Protein AF-A0A821KW94-F1 (afdb_monomer)

Radius of gyration: 22.03 Å; Cα contacts (8 Å, |Δi|>4): 46; chains: 1; bounding box: 52×44×50 Å

Secondary structure (DSSP, 8-state):
--HHHHHHHHHHHHHSS-PPPPHHHHHHHHHHHHTT--HHHHHHHTT--HHHHHHHHHHHHHH---SPPPP--PPPPPPPHHHHHHHHHHT-

Mean predicted aligned error: 12.27 Å

Nearest PDB structures (foldseek):
  1pdn-assembly1_C  TM=6.894E-01  e=4.431E-02  Drosophila melanogaster
  1mdm-assembly1_A  TM=6.724E-01  e=8.522E-02  Homo sapiens
  9f14-assembly1_A  TM=4.548E-01  e=1.842E+00  Klebsiella aerogenes
  5z4y-assembly1_B  TM=4.319E-01  e=3.781E+00  unclassified

Organism: NCBI:txid392032

InterPro domains:
  IPR009057 Homedomain-like superfamily [SSF46689] (21-92)
  IPR036388 Winged helix-like DNA-binding domain superfamily [G3DSA:1.10.10.10] (17-67)

Solvent-accessible surface area (backbone atoms only — not comparable to full-atom values): 5722 Å² total; per-residue (Å²): 135,60,73,67,57,55,54,50,50,55,52,53,66,54,72,77,54,88,75,78,79,49,53,65,59,41,43,51,41,48,54,32,43,75,71,75,43,67,33,67,63,49,26,56,75,72,72,40,55,68,69,56,52,52,52,50,50,51,41,29,74,76,68,70,44,59,64,77,78,83,79,84,74,81,79,85,72,80,76,50,71,69,58,52,48,52,55,54,62,76,74,107

Sequence (92 aa):
MNSLDIQQQLADQRRGRYVRVSDVDRRLLIDTYKKGEDFIALAKKLNIKRSTARSILRTFIDEGRVSAKQRAGTRLRFITEDEAEMIREMKR

Foldseek 3Di:
DDPVVVVVVVVVVVVPDPDDDALVLLVVLQVCVVVVHPSLVVCVVVVHDSVRSVVSNVCCVVPVDSGDDDDDDDDDDDDDPVRVVVVVVVVD

pLDDT: mean 81.59, std 16.62, range [40.66, 97.75]

Structure (mmCIF, N/CA/C/O backbone):
data_AF-A0A821KW94-F1
#
_entry.id   AF-A0A821KW94-F1
#
loop_
_atom_site.group_PDB
_atom_site.id
_atom_site.type_symbol
_atom_site.label_atom_id
_atom_site.label_alt_id
_atom_site.label_comp_id
_atom_site.label_asym_id
_atom_site.label_entity_id
_atom_site.label_seq_id
_atom_site.pdbx_PDB_ins_code
_atom_site.Cartn_x
_atom_site.Cartn_y
_atom_site.Cartn_z
_atom_site.occupancy
_atom_site.B_iso_or_equiv
_atom_site.auth_seq_id
_atom_site.auth_comp_id
_atom_site.auth_asym_id
_atom_site.auth_atom_id
_atom_site.pdbx_PDB_model_num
ATOM 1 N N . MET A 1 1 ? 6.635 35.183 13.944 1.00 49.97 1 MET A N 1
ATOM 2 C CA . MET A 1 1 ? 6.252 34.068 13.048 1.00 49.97 1 MET A CA 1
ATOM 3 C C . MET A 1 1 ? 5.328 33.148 13.821 1.00 49.97 1 MET A C 1
ATOM 5 O O . MET A 1 1 ? 5.750 32.631 14.848 1.00 49.97 1 MET A O 1
ATOM 9 N N . ASN A 1 2 ? 4.070 33.020 13.398 1.00 53.31 2 ASN A N 1
ATOM 10 C CA . ASN A 1 2 ? 3.078 32.207 14.103 1.00 53.31 2 ASN A CA 1
ATOM 11 C C . ASN A 1 2 ? 3.307 30.713 13.831 1.00 53.31 2 ASN A C 1
ATOM 13 O O . ASN A 1 2 ? 3.611 30.314 12.710 1.00 53.31 2 ASN A O 1
ATOM 17 N N . SER A 1 3 ? 3.124 29.872 14.851 1.00 56.44 3 SER A N 1
ATOM 18 C CA . SER A 1 3 ? 3.268 28.408 14.756 1.00 56.44 3 SER A CA 1
ATOM 19 C C . SER A 1 3 ? 2.339 27.772 13.709 1.00 56.44 3 SER A C 1
ATOM 21 O O . SER A 1 3 ? 2.667 26.729 13.142 1.00 56.44 3 SER A O 1
ATOM 23 N N . LEU A 1 4 ? 1.214 28.431 13.415 1.00 57.56 4 LEU A N 1
ATOM 24 C CA . LEU A 1 4 ? 0.265 28.075 12.358 1.00 57.56 4 LEU A CA 1
ATOM 25 C C . LEU A 1 4 ? 0.876 28.172 10.948 1.00 57.56 4 LEU A C 1
ATOM 27 O O . LEU A 1 4 ? 0.644 27.275 10.140 1.00 57.56 4 LEU A O 1
ATOM 31 N N . ASP A 1 5 ? 1.719 29.174 10.674 1.00 56.78 5 ASP A N 1
ATOM 32 C CA . ASP A 1 5 ? 2.373 29.336 9.365 1.00 56.78 5 ASP A CA 1
ATOM 33 C C . ASP A 1 5 ? 3.424 28.252 9.113 1.00 56.78 5 ASP A C 1
ATOM 35 O O . ASP A 1 5 ? 3.560 27.759 7.996 1.00 56.78 5 ASP A O 1
ATOM 39 N N . ILE A 1 6 ? 4.125 27.816 10.165 1.00 57.28 6 ILE A N 1
ATOM 40 C CA . ILE A 1 6 ? 5.141 26.758 10.078 1.00 57.28 6 ILE A CA 1
ATOM 41 C C . ILE A 1 6 ? 4.476 25.412 9.761 1.00 57.28 6 ILE A C 1
ATOM 43 O O . ILE A 1 6 ? 4.943 24.670 8.896 1.00 57.28 6 ILE A O 1
ATOM 47 N N . GLN A 1 7 ? 3.357 25.097 10.424 1.00 55.41 7 GLN A N 1
ATOM 48 C CA . GLN A 1 7 ? 2.586 23.876 10.158 1.00 55.41 7 GLN A CA 1
ATOM 49 C C . GLN A 1 7 ? 2.013 23.877 8.734 1.00 55.41 7 GLN A C 1
ATOM 51 O O . GLN A 1 7 ? 2.047 22.848 8.053 1.00 55.41 7 GLN A O 1
ATOM 56 N N . GLN A 1 8 ? 1.547 25.038 8.266 1.00 54.09 8 GLN A N 1
ATOM 57 C CA . GLN A 1 8 ? 1.007 25.212 6.922 1.00 54.09 8 GLN A CA 1
ATOM 58 C C . GLN A 1 8 ? 2.100 25.085 5.845 1.00 54.09 8 GLN A C 1
ATOM 60 O O . GLN A 1 8 ? 1.932 24.326 4.890 1.00 54.09 8 GLN A O 1
ATOM 65 N N . GLN A 1 9 ? 3.266 25.709 6.044 1.00 54.41 9 GLN A N 1
ATOM 66 C CA . GLN A 1 9 ? 4.423 25.597 5.146 1.00 54.41 9 GLN A CA 1
ATOM 67 C C . GLN A 1 9 ? 4.998 24.173 5.091 1.00 54.41 9 GLN A C 1
ATOM 69 O O . GLN A 1 9 ? 5.328 23.682 4.010 1.00 54.41 9 GLN A O 1
ATOM 74 N N . LEU A 1 10 ? 5.067 23.461 6.223 1.00 56.28 10 LEU A N 1
ATOM 75 C CA . LEU A 1 10 ? 5.480 22.051 6.258 1.00 56.28 10 LEU A CA 1
ATOM 76 C C . LEU A 1 10 ? 4.457 21.133 5.570 1.00 56.28 10 LEU A C 1
ATOM 78 O O . LEU A 1 10 ? 4.839 20.150 4.926 1.00 56.28 10 LEU A O 1
ATOM 82 N N . ALA A 1 11 ? 3.160 21.433 5.681 1.00 54.50 11 ALA A N 1
ATOM 83 C CA . ALA A 1 11 ? 2.108 20.710 4.971 1.00 54.50 11 ALA A CA 1
ATOM 84 C C . ALA A 1 11 ? 2.177 20.944 3.452 1.00 54.50 11 ALA A C 1
ATOM 86 O O . ALA A 1 11 ? 2.028 19.988 2.686 1.00 54.50 11 ALA A O 1
ATOM 87 N N . ASP A 1 12 ? 2.476 22.170 3.014 1.00 50.19 12 ASP A N 1
ATOM 88 C CA . ASP A 1 12 ? 2.634 22.524 1.599 1.00 50.19 12 ASP A CA 1
ATOM 89 C C . ASP A 1 12 ? 3.917 21.956 0.978 1.00 50.19 12 ASP A C 1
ATOM 91 O O . ASP A 1 12 ? 3.863 21.365 -0.104 1.00 50.19 12 ASP A O 1
ATOM 95 N N . GLN A 1 13 ? 5.048 21.960 1.692 1.00 52.41 13 GLN A N 1
ATOM 96 C CA . GLN A 1 13 ? 6.272 21.275 1.244 1.00 52.41 13 GLN A CA 1
ATOM 97 C C . GLN A 1 13 ? 6.088 19.752 1.079 1.00 52.41 13 GLN A C 1
ATOM 99 O O . GLN A 1 13 ? 6.773 19.117 0.270 1.00 52.41 13 GLN A O 1
ATOM 104 N N . AR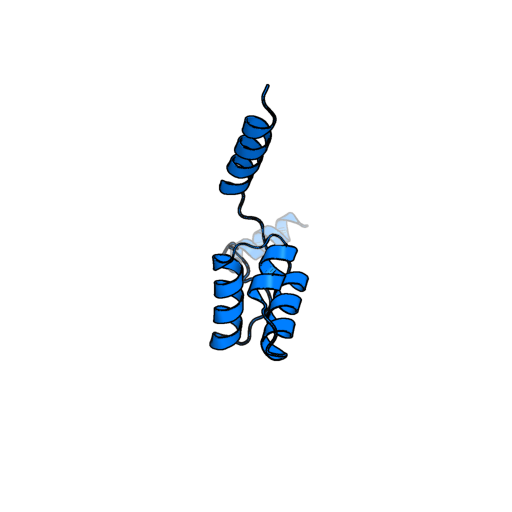G A 1 14 ? 5.138 19.144 1.806 1.00 52.56 14 ARG A N 1
ATOM 105 C CA . ARG A 1 14 ? 4.755 17.725 1.669 1.00 52.56 14 ARG A CA 1
ATOM 106 C C . ARG A 1 14 ? 3.778 17.458 0.520 1.00 52.56 14 ARG A C 1
ATOM 108 O O . ARG A 1 14 ? 3.639 16.303 0.115 1.00 52.56 14 ARG A O 1
ATOM 115 N N . ARG A 1 15 ? 3.090 18.473 -0.018 1.00 50.47 15 ARG A N 1
ATOM 116 C CA . ARG A 1 15 ? 2.137 18.307 -1.134 1.00 50.47 15 ARG A CA 1
ATOM 117 C C . ARG A 1 15 ? 2.834 18.041 -2.473 1.00 50.47 15 ARG A C 1
ATOM 119 O O . ARG A 1 15 ? 2.273 17.305 -3.278 1.00 50.47 15 ARG A O 1
ATOM 126 N N . GLY A 1 16 ? 4.054 18.548 -2.672 1.00 40.66 16 GLY A N 1
ATOM 127 C CA . GLY A 1 16 ? 4.820 18.382 -3.918 1.00 40.66 16 GLY A CA 1
ATOM 128 C C . GLY A 1 16 ? 5.733 17.148 -3.990 1.00 40.66 16 GLY A C 1
ATOM 129 O O . GLY A 1 16 ? 6.120 16.737 -5.082 1.00 40.66 16 GLY A O 1
ATOM 130 N N . ARG A 1 17 ? 6.080 16.517 -2.858 1.00 45.97 17 ARG A N 1
ATOM 131 C CA . ARG A 1 17 ? 6.997 15.363 -2.840 1.00 45.97 17 ARG A CA 1
ATOM 132 C C . ARG A 1 17 ? 6.203 14.054 -2.871 1.00 45.97 17 ARG A C 1
ATOM 134 O O . ARG A 1 17 ? 5.520 13.713 -1.907 1.00 45.97 17 ARG A O 1
ATOM 141 N N . TYR A 1 18 ? 6.301 13.296 -3.964 1.00 54.88 18 TYR A N 1
ATOM 142 C CA . TYR A 1 18 ? 5.775 11.927 -4.036 1.00 54.88 18 TYR A CA 1
ATOM 143 C C . TYR A 1 18 ? 6.562 11.017 -3.080 1.00 54.88 18 TYR A C 1
ATOM 145 O O . TYR A 1 18 ? 7.554 10.402 -3.462 1.00 54.88 18 TYR A O 1
ATOM 153 N N . VAL A 1 19 ? 6.131 10.929 -1.822 1.00 65.81 19 VAL A N 1
ATOM 154 C CA . VAL A 1 19 ? 6.723 10.008 -0.845 1.00 65.81 19 VAL A CA 1
ATOM 155 C C . VAL A 1 19 ? 6.226 8.592 -1.132 1.00 65.81 19 VAL A C 1
ATOM 157 O O . VAL A 1 19 ? 5.019 8.337 -1.193 1.00 65.81 19 VAL A O 1
ATOM 160 N N . ARG A 1 20 ? 7.163 7.662 -1.340 1.00 74.19 20 ARG A N 1
ATOM 161 C CA . ARG A 1 20 ? 6.856 6.240 -1.505 1.00 74.19 20 ARG A CA 1
ATOM 162 C C . ARG A 1 20 ? 6.494 5.663 -0.138 1.00 74.19 20 ARG A C 1
ATOM 164 O O . ARG A 1 20 ? 7.298 5.722 0.782 1.00 74.19 20 ARG A O 1
ATOM 171 N N . VAL A 1 21 ? 5.296 5.093 -0.022 1.00 85.38 21 VAL A N 1
ATOM 172 C CA . VAL A 1 21 ? 4.953 4.242 1.128 1.00 85.38 21 VAL A CA 1
ATOM 173 C C . VAL A 1 21 ? 5.829 2.995 1.055 1.00 85.38 21 VAL A C 1
ATOM 175 O O . VAL A 1 21 ? 5.863 2.355 -0.003 1.00 85.38 21 VAL A O 1
ATOM 178 N N . SER A 1 22 ? 6.538 2.688 2.141 1.00 89.31 22 SER A N 1
ATOM 179 C CA . SER A 1 22 ? 7.438 1.538 2.214 1.00 89.31 22 SER A CA 1
ATOM 180 C C . SER A 1 22 ? 6.668 0.227 2.031 1.00 89.31 22 SER A C 1
ATOM 182 O O . SER A 1 22 ? 5.485 0.140 2.360 1.00 89.31 22 SER A O 1
ATOM 184 N N . ASP A 1 23 ? 7.319 -0.816 1.515 1.00 89.62 23 ASP A N 1
ATOM 185 C CA . ASP A 1 23 ? 6.657 -2.117 1.359 1.00 89.62 23 ASP A CA 1
ATOM 186 C C . ASP A 1 23 ? 6.299 -2.749 2.720 1.00 89.62 23 ASP A C 1
ATOM 188 O O . ASP A 1 23 ? 5.337 -3.513 2.803 1.00 89.62 23 ASP A O 1
ATOM 192 N N . VAL A 1 24 ? 7.004 -2.363 3.793 1.00 92.31 24 VAL A N 1
ATOM 193 C CA . VAL A 1 24 ? 6.682 -2.735 5.179 1.00 92.31 24 VAL A CA 1
ATOM 194 C C . VAL A 1 24 ? 5.338 -2.143 5.597 1.00 92.31 24 VAL A C 1
ATOM 196 O O . VAL A 1 24 ? 4.448 -2.885 6.005 1.00 92.31 24 VAL A O 1
ATOM 199 N N . ASP A 1 25 ? 5.141 -0.837 5.411 1.00 93.81 25 ASP A N 1
ATOM 200 C CA . ASP A 1 25 ? 3.873 -0.180 5.754 1.00 93.81 25 ASP A CA 1
ATOM 201 C C . ASP A 1 25 ? 2.716 -0.695 4.890 1.00 93.81 25 ASP A C 1
ATOM 203 O O . ASP A 1 25 ? 1.594 -0.862 5.368 1.00 93.81 25 ASP A O 1
ATOM 207 N N . ARG A 1 26 ? 2.979 -0.983 3.605 1.00 95.44 26 ARG A N 1
ATOM 208 C CA . ARG A 1 26 ? 1.986 -1.596 2.704 1.00 95.44 26 ARG A CA 1
ATOM 209 C C . ARG A 1 26 ? 1.541 -2.955 3.227 1.00 95.44 26 ARG A C 1
ATOM 211 O O . ARG A 1 26 ? 0.344 -3.229 3.230 1.00 95.44 26 ARG A O 1
ATOM 218 N N . ARG A 1 27 ? 2.490 -3.786 3.669 1.00 96.56 27 ARG A N 1
ATOM 219 C CA . ARG A 1 27 ? 2.201 -5.098 4.254 1.00 96.56 27 ARG A CA 1
ATOM 220 C C . ARG A 1 27 ? 1.402 -4.956 5.543 1.00 96.56 27 ARG A C 1
ATOM 222 O O . ARG A 1 27 ? 0.374 -5.608 5.664 1.00 96.56 27 ARG A O 1
ATOM 229 N N . LEU A 1 28 ? 1.793 -4.038 6.427 1.00 96.56 28 LEU A N 1
ATOM 230 C CA . LEU A 1 28 ? 1.085 -3.804 7.684 1.00 96.56 28 LEU A CA 1
ATOM 231 C C . LEU A 1 28 ? -0.382 -3.404 7.450 1.00 96.56 28 LEU A C 1
ATOM 233 O O . LEU A 1 28 ? -1.276 -3.967 8.071 1.00 96.56 28 LEU A O 1
ATOM 237 N N . LEU A 1 29 ? -0.645 -2.503 6.494 1.00 96.75 29 LEU A N 1
ATOM 238 C CA . LEU A 1 29 ? -2.013 -2.123 6.113 1.00 96.75 29 LEU A CA 1
ATOM 239 C C . LEU A 1 29 ? -2.839 -3.311 5.599 1.00 96.75 29 LEU A C 1
ATOM 241 O O . LEU A 1 29 ? -4.019 -3.428 5.929 1.00 96.75 29 LEU A O 1
ATOM 245 N N . ILE A 1 30 ? -2.233 -4.177 4.785 1.00 96.69 30 ILE A N 1
ATOM 246 C CA . ILE A 1 30 ? -2.904 -5.354 4.219 1.00 96.69 30 ILE A CA 1
ATOM 247 C C . ILE A 1 30 ? -3.176 -6.398 5.303 1.00 96.69 30 ILE A C 1
ATOM 249 O O . ILE A 1 30 ? -4.264 -6.967 5.331 1.00 96.69 30 ILE A O 1
ATOM 253 N N . ASP A 1 31 ? -2.231 -6.632 6.209 1.00 97.75 31 ASP A N 1
ATOM 254 C CA . ASP A 1 31 ? -2.393 -7.602 7.291 1.00 97.75 31 ASP A CA 1
ATOM 255 C C . ASP A 1 31 ? -3.472 -7.154 8.284 1.00 97.75 31 ASP A C 1
ATOM 257 O O . ASP A 1 31 ? -4.307 -7.963 8.682 1.00 97.75 31 ASP A O 1
ATOM 261 N N . THR A 1 32 ? -3.527 -5.862 8.623 1.00 97.69 32 THR A N 1
ATOM 262 C CA . THR A 1 32 ? -4.626 -5.278 9.412 1.00 97.69 32 THR A CA 1
ATOM 263 C C . THR A 1 32 ? -5.975 -5.465 8.712 1.00 97.69 32 THR A C 1
ATOM 265 O O . THR A 1 32 ? -6.927 -5.920 9.340 1.00 97.69 32 THR A O 1
ATOM 268 N N . TYR A 1 33 ? -6.056 -5.218 7.400 1.00 97.38 33 TYR A N 1
ATOM 269 C CA . TYR A 1 33 ? -7.276 -5.493 6.633 1.00 97.38 33 TYR A CA 1
ATOM 2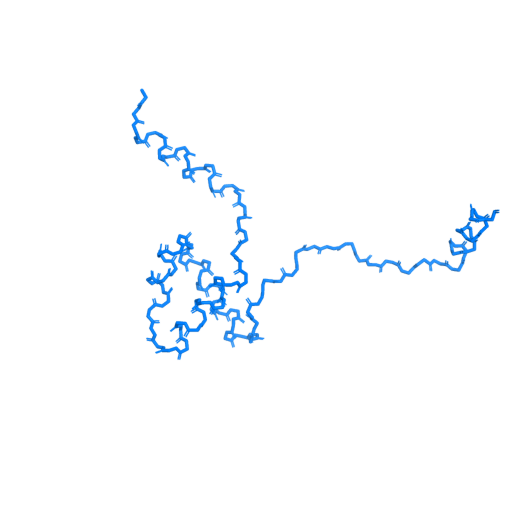70 C C . TYR A 1 33 ? -7.676 -6.978 6.669 1.00 97.38 33 TYR A C 1
ATOM 272 O O . TYR A 1 33 ? -8.839 -7.289 6.912 1.00 97.38 33 TYR A O 1
ATOM 280 N N . LYS A 1 34 ? -6.726 -7.902 6.475 1.00 96.81 34 LYS A N 1
ATOM 281 C CA . LYS A 1 34 ? -6.984 -9.354 6.514 1.00 96.81 34 LYS A CA 1
ATOM 282 C C . LYS A 1 34 ? -7.505 -9.829 7.870 1.00 96.81 34 LYS A C 1
ATOM 284 O O . LYS A 1 34 ? -8.259 -10.792 7.920 1.00 96.81 34 LYS A O 1
ATOM 289 N N . LYS A 1 35 ? -7.113 -9.155 8.953 1.00 97.75 35 LYS A N 1
ATOM 290 C CA . LYS A 1 35 ? -7.608 -9.408 10.313 1.00 97.75 35 LYS A CA 1
ATOM 291 C C . LYS A 1 35 ? -9.004 -8.825 10.573 1.00 97.75 35 LYS A C 1
ATOM 293 O O . LYS A 1 35 ? -9.544 -9.036 11.652 1.00 97.75 35 LYS A O 1
ATOM 298 N N . GLY A 1 36 ? -9.585 -8.093 9.619 1.00 97.00 36 GLY A N 1
ATOM 299 C CA . GLY A 1 36 ? -10.862 -7.393 9.790 1.00 97.00 36 GLY A CA 1
ATOM 300 C C . GLY A 1 36 ? -10.760 -6.116 10.632 1.00 97.00 36 GLY A C 1
ATOM 301 O O . GLY A 1 36 ? -11.778 -5.561 11.035 1.00 97.00 36 GLY A O 1
ATOM 302 N N . GLU A 1 37 ? -9.544 -5.640 10.903 1.00 97.25 37 GLU A N 1
ATOM 303 C CA . GLU A 1 37 ? -9.295 -4.429 11.681 1.00 97.25 37 GLU A CA 1
ATOM 304 C C . GLU A 1 37 ? -9.345 -3.168 10.799 1.00 97.25 37 GLU A C 1
ATOM 306 O O . GLU A 1 37 ? -9.161 -3.207 9.576 1.00 97.25 37 GLU A O 1
ATOM 311 N N . ASP A 1 38 ? -9.547 -2.003 11.425 1.00 96.50 38 ASP A N 1
ATOM 312 C CA . ASP A 1 38 ? -9.597 -0.726 10.709 1.00 96.50 38 ASP A CA 1
ATOM 313 C C . ASP A 1 38 ? -8.204 -0.267 10.233 1.00 96.50 38 ASP A C 1
ATOM 315 O O . ASP A 1 38 ? -7.483 0.498 10.886 1.00 96.50 38 ASP A O 1
ATOM 319 N N . PHE A 1 39 ? -7.842 -0.691 9.023 1.00 96.00 39 PHE A N 1
ATOM 320 C CA . PHE A 1 39 ? -6.610 -0.271 8.356 1.00 96.00 39 PHE A CA 1
ATOM 321 C C . PHE A 1 39 ? -6.567 1.238 8.039 1.00 96.00 39 PHE A C 1
ATOM 323 O O . PHE A 1 39 ? -5.483 1.783 7.823 1.00 96.00 39 PHE A O 1
ATOM 330 N N . ILE A 1 40 ? -7.703 1.951 8.021 1.00 97.25 40 ILE A N 1
ATOM 331 C CA . ILE A 1 40 ? -7.739 3.408 7.814 1.00 97.25 40 ILE A CA 1
ATOM 332 C C . ILE A 1 40 ? -7.280 4.129 9.083 1.00 97.25 40 ILE A C 1
ATOM 334 O O . ILE A 1 40 ? -6.526 5.104 8.992 1.00 97.25 40 ILE A O 1
ATOM 338 N N . ALA A 1 41 ? -7.665 3.630 10.260 1.00 95.94 41 ALA A N 1
ATOM 339 C CA . ALA A 1 41 ? -7.126 4.109 11.528 1.00 95.94 41 ALA A CA 1
ATOM 340 C C . ALA A 1 41 ? -5.610 3.867 11.617 1.00 95.94 41 ALA A C 1
ATOM 342 O O . ALA A 1 41 ? -4.870 4.770 12.017 1.00 95.94 41 ALA A O 1
ATOM 343 N N . LEU A 1 42 ? -5.127 2.698 11.177 1.00 95.56 42 LEU A N 1
ATOM 344 C CA . LEU A 1 42 ? -3.688 2.431 11.077 1.00 95.56 42 LEU A CA 1
ATOM 345 C C . LEU A 1 42 ? -2.996 3.391 10.099 1.00 95.56 42 LEU A C 1
ATOM 347 O O . LEU A 1 42 ? -1.976 3.981 10.445 1.00 95.56 42 LEU A O 1
ATOM 351 N N . ALA A 1 43 ? -3.565 3.619 8.913 1.00 94.69 43 ALA A N 1
ATOM 352 C CA . ALA A 1 43 ? -3.011 4.558 7.939 1.00 94.69 43 ALA A CA 1
ATOM 353 C C . ALA A 1 43 ? -2.839 5.964 8.529 1.00 94.69 43 ALA A C 1
ATOM 355 O O . ALA A 1 43 ? -1.809 6.598 8.313 1.00 94.69 43 ALA A O 1
ATOM 356 N N . LYS A 1 44 ? -3.807 6.430 9.331 1.00 94.06 44 LYS A N 1
ATOM 357 C CA . LYS A 1 44 ? -3.707 7.710 10.043 1.00 94.06 44 LYS A CA 1
ATOM 358 C C . LYS A 1 44 ? -2.531 7.725 11.027 1.00 94.06 44 LYS A C 1
ATOM 360 O O . LYS A 1 44 ? -1.794 8.706 11.048 1.00 94.06 44 LYS A O 1
ATOM 365 N N . LYS A 1 45 ? -2.324 6.645 11.793 1.00 94.31 45 LYS A N 1
ATOM 366 C CA . LYS A 1 45 ? -1.184 6.498 12.724 1.00 94.31 45 LYS A CA 1
ATOM 367 C C . LYS A 1 45 ? 0.164 6.501 11.994 1.00 94.31 45 LYS A C 1
ATOM 369 O O . LYS A 1 45 ? 1.101 7.133 12.462 1.00 94.31 45 LYS A O 1
ATOM 374 N N . LEU A 1 46 ? 0.234 5.861 10.826 1.00 89.81 46 LEU A N 1
ATOM 375 C CA . LEU A 1 46 ? 1.426 5.820 9.967 1.00 89.81 46 LEU A CA 1
ATOM 376 C C . LEU A 1 46 ? 1.619 7.093 9.121 1.00 89.81 46 LEU A C 1
ATOM 378 O O . LEU A 1 46 ? 2.522 7.151 8.290 1.00 89.81 46 LEU A O 1
ATOM 382 N N . ASN A 1 47 ? 0.763 8.109 9.288 1.00 90.94 47 ASN A N 1
ATOM 383 C CA . ASN A 1 47 ? 0.759 9.333 8.484 1.00 90.94 47 ASN A CA 1
ATOM 384 C C . ASN A 1 47 ? 0.631 9.078 6.960 1.00 90.94 47 ASN A C 1
ATOM 386 O O . ASN A 1 47 ? 1.166 9.809 6.123 1.00 90.94 47 ASN A O 1
ATOM 390 N N . ILE A 1 48 ? -0.106 8.030 6.584 1.00 90.31 48 ILE A N 1
ATOM 391 C CA . ILE A 1 48 ? -0.423 7.670 5.201 1.00 90.31 48 ILE A CA 1
ATOM 392 C C . ILE A 1 48 ? -1.783 8.266 4.839 1.00 90.31 48 ILE A C 1
ATOM 394 O O . ILE A 1 48 ? -2.788 8.061 5.522 1.00 90.31 48 ILE A O 1
ATOM 398 N N . LYS A 1 49 ? -1.845 8.985 3.711 1.00 93.12 49 LYS A N 1
ATOM 399 C CA . LYS A 1 49 ? -3.105 9.553 3.211 1.00 93.12 49 LYS A CA 1
ATOM 400 C C . LYS A 1 49 ? -4.144 8.448 3.001 1.00 93.12 49 LYS A C 1
ATOM 402 O O . LYS A 1 49 ? -3.855 7.419 2.390 1.00 93.12 49 LYS A O 1
ATOM 407 N N . ARG A 1 50 ? -5.389 8.714 3.410 1.00 94.38 50 ARG A N 1
ATOM 408 C CA . 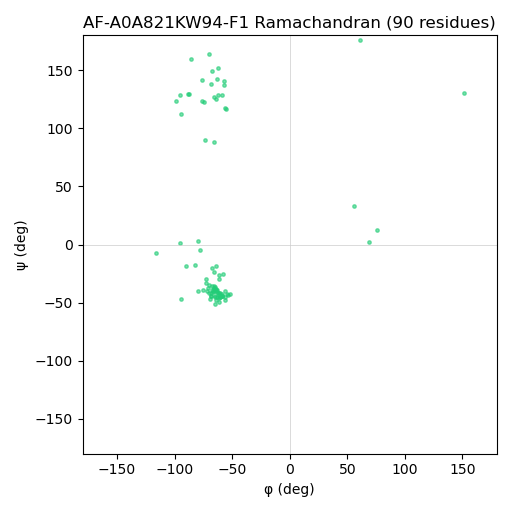ARG A 1 50 ? -6.526 7.787 3.264 1.00 94.38 50 ARG A CA 1
ATOM 409 C C . ARG A 1 50 ? -6.687 7.264 1.832 1.00 94.38 50 ARG A C 1
ATOM 411 O O . ARG A 1 50 ? -6.937 6.079 1.630 1.00 94.38 50 ARG A O 1
ATOM 418 N N . SER A 1 51 ? -6.533 8.140 0.839 1.00 95.06 51 SER A N 1
ATOM 419 C CA . SER A 1 51 ? -6.592 7.782 -0.583 1.00 95.06 51 SER A CA 1
ATOM 420 C C . SER A 1 51 ? -5.471 6.822 -0.988 1.00 95.06 51 SER A C 1
ATOM 422 O O . SER A 1 51 ? -5.722 5.853 -1.701 1.00 95.06 51 SER A O 1
ATOM 424 N N . THR A 1 52 ? -4.253 7.039 -0.486 1.00 93.75 52 THR A N 1
ATOM 425 C CA . THR A 1 52 ? -3.111 6.146 -0.710 1.00 93.75 52 THR A CA 1
ATOM 426 C C . THR A 1 52 ? -3.355 4.773 -0.094 1.00 93.75 52 THR A C 1
ATOM 428 O O . THR A 1 52 ? -3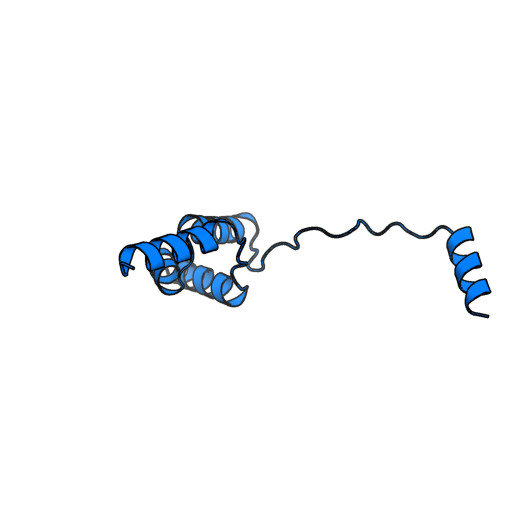.191 3.775 -0.787 1.00 93.75 52 THR A O 1
ATOM 431 N N . ALA A 1 53 ? -3.810 4.710 1.162 1.00 95.44 53 ALA A N 1
ATOM 432 C CA . ALA A 1 53 ? -4.135 3.448 1.828 1.00 95.44 53 ALA A CA 1
ATOM 433 C C . ALA A 1 53 ? -5.216 2.659 1.068 1.00 95.44 53 ALA A C 1
ATOM 435 O O . ALA A 1 53 ? -5.053 1.468 0.816 1.00 95.44 53 ALA A O 1
ATOM 436 N N . ARG A 1 54 ? -6.277 3.334 0.605 1.00 96.69 54 ARG A N 1
ATOM 437 C CA . ARG A 1 54 ? -7.315 2.715 -0.238 1.00 96.69 54 ARG A CA 1
ATOM 438 C C . ARG A 1 54 ? -6.774 2.189 -1.564 1.00 96.69 54 ARG A C 1
ATOM 440 O O . ARG A 1 54 ? -7.148 1.100 -1.977 1.00 96.69 54 ARG A O 1
ATOM 447 N N . SER A 1 55 ? -5.894 2.939 -2.222 1.00 95.69 55 SER A N 1
ATOM 448 C CA . SER A 1 55 ? -5.270 2.512 -3.479 1.00 95.69 55 SER A CA 1
ATOM 449 C C . SER A 1 55 ? -4.362 1.289 -3.290 1.00 95.69 55 SER A C 1
ATOM 451 O O . SER A 1 55 ? -4.363 0.386 -4.129 1.00 95.69 55 S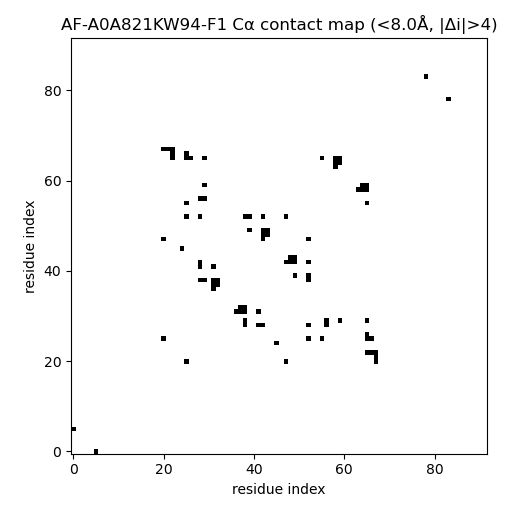ER A O 1
ATOM 453 N N . ILE A 1 56 ? -3.627 1.228 -2.170 1.00 94.38 56 ILE A N 1
ATOM 454 C CA . ILE A 1 56 ? -2.829 0.058 -1.771 1.00 94.38 56 ILE A CA 1
ATOM 455 C C . ILE A 1 56 ? -3.734 -1.157 -1.576 1.00 94.38 56 ILE A C 1
ATOM 457 O O . ILE A 1 56 ? -3.452 -2.209 -2.141 1.00 94.38 56 ILE A O 1
ATOM 461 N N . LEU A 1 57 ? -4.828 -1.007 -0.827 1.00 96.06 57 LEU A N 1
ATOM 462 C CA . LEU A 1 57 ? -5.738 -2.118 -0.580 1.00 96.06 57 LEU A CA 1
ATOM 463 C C . LEU A 1 57 ? -6.421 -2.597 -1.866 1.00 96.06 57 LEU A C 1
ATOM 465 O O . LEU A 1 57 ? -6.438 -3.792 -2.128 1.00 96.06 57 LEU A O 1
ATOM 469 N N . ARG A 1 58 ? -6.912 -1.677 -2.702 1.00 96.25 58 ARG A N 1
ATOM 470 C CA . ARG A 1 58 ? -7.497 -2.018 -4.006 1.00 96.25 58 ARG A CA 1
ATOM 471 C C . ARG A 1 58 ? -6.513 -2.800 -4.873 1.00 96.25 58 ARG A C 1
ATOM 473 O O . ARG A 1 58 ? -6.845 -3.856 -5.376 1.00 96.25 58 ARG A O 1
ATOM 480 N N . THR A 1 59 ? -5.272 -2.325 -4.964 1.00 94.75 59 THR A N 1
ATOM 481 C CA . THR A 1 59 ? -4.193 -3.041 -5.660 1.00 94.75 59 THR A CA 1
ATOM 482 C C . THR A 1 59 ? -4.019 -4.472 -5.148 1.00 94.75 59 THR A C 1
ATOM 484 O O . THR A 1 59 ? -3.791 -5.382 -5.937 1.00 94.75 59 THR A O 1
ATOM 487 N N . PHE A 1 60 ? -4.065 -4.668 -3.830 1.00 95.81 60 PHE A N 1
ATOM 488 C CA . PHE A 1 60 ? -3.915 -5.990 -3.239 1.00 95.81 60 PHE A CA 1
ATOM 489 C C . PHE A 1 60 ? -5.105 -6.900 -3.564 1.00 95.81 60 PHE A C 1
ATOM 491 O O . PHE A 1 60 ? -4.890 -8.060 -3.890 1.00 95.81 60 PHE A O 1
ATOM 498 N N . ILE A 1 61 ? -6.330 -6.376 -3.512 1.00 95.31 61 ILE A N 1
ATOM 499 C CA . ILE A 1 61 ? -7.546 -7.127 -3.853 1.00 95.31 61 ILE A CA 1
ATOM 500 C C . ILE A 1 61 ? -7.541 -7.519 -5.338 1.00 95.31 61 ILE A C 1
ATOM 502 O O . ILE A 1 61 ? -7.821 -8.668 -5.660 1.00 95.31 61 ILE A O 1
ATOM 506 N N . ASP A 1 62 ? -7.173 -6.587 -6.219 1.00 96.25 62 ASP A N 1
ATOM 507 C CA . ASP A 1 62 ? -7.252 -6.781 -7.670 1.00 96.25 62 ASP A CA 1
ATOM 508 C C . ASP A 1 62 ? -6.075 -7.609 -8.227 1.00 96.25 62 ASP A C 1
ATOM 510 O O . ASP A 1 62 ? -6.258 -8.429 -9.120 1.00 96.25 62 ASP A O 1
ATOM 514 N N . GLU A 1 63 ? -4.848 -7.386 -7.733 1.00 94.38 63 GLU A N 1
ATOM 515 C CA . GLU A 1 63 ? -3.610 -7.957 -8.300 1.00 94.38 63 GLU A CA 1
ATOM 516 C C . GLU A 1 63 ? -2.883 -8.927 -7.342 1.00 94.38 63 GLU A C 1
ATOM 518 O O . GLU A 1 63 ? -1.850 -9.486 -7.706 1.00 94.38 63 GLU A O 1
ATOM 523 N N . GLY A 1 64 ? -3.308 -9.057 -6.079 1.00 92.12 64 GLY A N 1
ATOM 524 C CA . GLY A 1 64 ? -2.566 -9.790 -5.035 1.00 92.12 64 GLY A CA 1
ATOM 525 C C . GLY A 1 64 ? -1.251 -9.121 -4.597 1.00 92.12 64 GLY A C 1
ATOM 526 O O . GLY A 1 64 ? -0.511 -9.645 -3.760 1.00 92.12 64 GLY A O 1
ATOM 527 N N . ARG A 1 65 ? -0.925 -7.949 -5.151 1.00 90.94 65 ARG A N 1
ATOM 528 C CA . ARG A 1 65 ? 0.392 -7.317 -5.012 1.00 90.94 65 ARG A CA 1
ATOM 529 C C . ARG A 1 65 ? 0.501 -6.440 -3.765 1.00 90.94 65 ARG A C 1
ATOM 531 O O . ARG A 1 65 ? -0.265 -5.500 -3.571 1.00 90.94 65 ARG A O 1
ATOM 538 N N . VAL A 1 66 ? 1.562 -6.663 -2.986 1.00 89.44 66 VAL A N 1
ATOM 539 C CA . VAL A 1 66 ? 1.913 -5.846 -1.807 1.00 89.44 66 VAL A CA 1
ATOM 540 C C . VAL A 1 66 ? 2.915 -4.742 -2.156 1.00 89.44 66 VAL A C 1
ATOM 542 O O . VAL A 1 66 ? 2.718 -3.579 -1.797 1.00 89.44 66 VAL A O 1
ATOM 545 N N . SER A 1 67 ? 3.978 -5.089 -2.885 1.00 86.69 67 SER A N 1
ATOM 546 C CA . SER A 1 67 ? 5.090 -4.186 -3.199 1.00 86.69 67 SER A CA 1
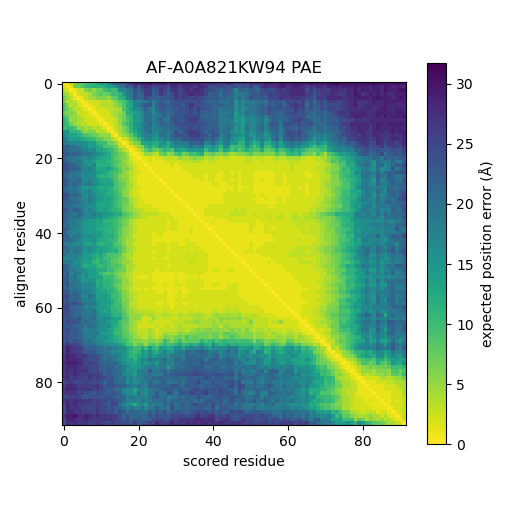ATOM 547 C C . SER A 1 67 ? 4.669 -3.059 -4.131 1.00 86.69 67 SER A C 1
ATOM 549 O O . SER A 1 67 ? 3.769 -3.224 -4.952 1.00 86.69 67 SER A O 1
ATOM 551 N N . ALA A 1 68 ? 5.288 -1.885 -4.040 1.00 82.56 68 ALA A N 1
ATOM 552 C CA . ALA A 1 68 ? 5.036 -0.824 -5.018 1.00 82.56 68 ALA A CA 1
ATOM 553 C C . ALA A 1 68 ? 5.585 -1.190 -6.418 1.00 82.56 68 ALA A C 1
ATOM 555 O O . ALA A 1 68 ? 6.704 -1.685 -6.534 1.00 82.56 68 ALA A O 1
ATOM 556 N N . LYS A 1 69 ? 4.819 -0.893 -7.486 1.00 82.88 69 LYS A N 1
ATOM 557 C CA . LYS A 1 69 ? 5.288 -1.041 -8.878 1.00 82.88 69 LYS A CA 1
ATOM 558 C C . LYS A 1 69 ? 6.556 -0.215 -9.095 1.00 82.88 69 LYS A C 1
ATOM 560 O O . LYS A 1 69 ? 6.659 0.919 -8.614 1.00 82.88 69 LYS A O 1
ATOM 565 N N . GLN A 1 70 ? 7.489 -0.780 -9.853 1.00 78.81 70 GLN A N 1
ATOM 566 C CA . GLN A 1 70 ? 8.635 -0.044 -10.365 1.00 78.81 70 GLN A CA 1
ATOM 567 C C . GLN A 1 70 ? 8.126 1.128 -11.217 1.00 78.81 70 GLN A C 1
ATOM 569 O O . GLN A 1 70 ? 7.251 0.957 -12.065 1.00 78.81 70 GLN A O 1
ATOM 574 N N . ARG A 1 71 ? 8.613 2.340 -10.932 1.00 69.50 71 ARG A N 1
ATOM 575 C CA . ARG A 1 71 ? 8.296 3.538 -11.714 1.00 69.50 71 ARG A CA 1
ATOM 576 C C . ARG A 1 71 ? 9.456 3.789 -12.664 1.00 69.50 71 ARG A C 1
ATOM 578 O O . ARG A 1 71 ? 10.570 3.970 -12.185 1.00 69.50 71 ARG A O 1
ATOM 585 N N . ALA A 1 72 ? 9.157 3.852 -13.960 1.00 66.88 72 ALA A N 1
ATOM 586 C CA . ALA A 1 72 ? 10.130 4.083 -15.023 1.00 66.88 72 ALA A CA 1
ATOM 587 C C . ALA A 1 72 ? 11.241 3.012 -15.128 1.00 66.88 72 ALA A C 1
ATOM 589 O O . ALA A 1 72 ? 11.313 2.049 -14.363 1.00 66.88 72 ALA A O 1
ATOM 590 N N . GLY A 1 73 ? 12.067 3.190 -16.152 1.00 63.66 73 GLY A N 1
ATOM 591 C CA . GLY A 1 73 ? 13.145 2.314 -16.590 1.00 63.66 73 GLY A CA 1
ATOM 592 C C . GLY A 1 73 ? 13.313 2.511 -18.091 1.00 63.66 73 GLY A C 1
ATOM 593 O O . GLY A 1 73 ? 12.319 2.515 -18.821 1.00 63.66 73 GLY A O 1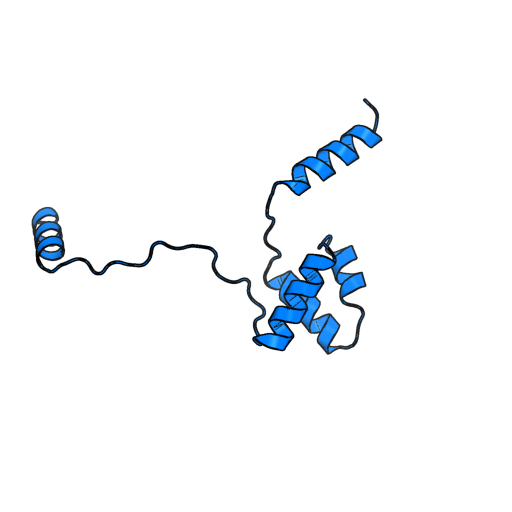
ATOM 594 N N . THR A 1 74 ? 14.538 2.730 -18.561 1.00 74.50 74 THR A N 1
ATOM 595 C CA . THR A 1 74 ? 14.800 2.724 -20.003 1.00 74.50 74 THR A CA 1
ATOM 596 C C . THR A 1 74 ? 14.506 1.320 -20.506 1.00 74.50 74 THR A C 1
ATOM 598 O O . THR A 1 74 ? 15.035 0.349 -19.961 1.00 74.50 74 THR A O 1
ATOM 601 N N . ARG A 1 75 ? 13.638 1.191 -21.516 1.00 70.56 75 ARG A N 1
ATOM 602 C CA . ARG A 1 75 ? 13.450 -0.089 -22.203 1.00 70.56 75 ARG A CA 1
ATOM 603 C C . ARG A 1 75 ? 14.826 -0.533 -22.691 1.00 70.56 75 ARG A C 1
ATOM 605 O O . ARG A 1 75 ? 15.437 0.178 -23.484 1.00 70.56 75 ARG A O 1
ATOM 612 N N . LEU A 1 76 ? 15.317 -1.664 -22.187 1.00 68.75 76 LEU A N 1
ATOM 613 C CA . LEU A 1 76 ? 16.577 -2.234 -22.649 1.00 68.75 76 LEU A CA 1
ATOM 614 C C . LEU A 1 76 ? 16.467 -2.439 -24.165 1.00 68.75 76 LEU A C 1
ATOM 616 O O . LEU A 1 76 ? 15.582 -3.159 -24.634 1.00 68.75 76 LEU A O 1
ATOM 620 N N . ARG A 1 77 ? 17.322 -1.750 -24.923 1.00 83.00 77 ARG A N 1
ATOM 621 C CA . ARG A 1 77 ? 17.552 -2.037 -26.337 1.00 83.00 77 ARG A CA 1
ATOM 622 C C . ARG A 1 77 ? 18.668 -3.073 -26.380 1.00 83.00 77 ARG A C 1
ATOM 624 O O . ARG A 1 77 ? 19.693 -2.888 -25.728 1.00 83.00 77 ARG A O 1
ATOM 631 N N . PHE A 1 78 ? 18.453 -4.157 -27.115 1.00 81.94 78 PHE A N 1
ATOM 632 C CA . PHE A 1 78 ? 19.546 -5.060 -27.452 1.00 81.94 78 PHE A CA 1
ATOM 633 C C . PHE A 1 78 ? 20.566 -4.281 -28.282 1.00 81.94 78 PHE A C 1
ATOM 635 O O . PHE A 1 78 ? 20.178 -3.614 -29.243 1.00 81.94 78 PHE A O 1
ATOM 642 N N . ILE A 1 79 ? 21.838 -4.327 -27.887 1.00 82.81 79 ILE A N 1
ATOM 643 C 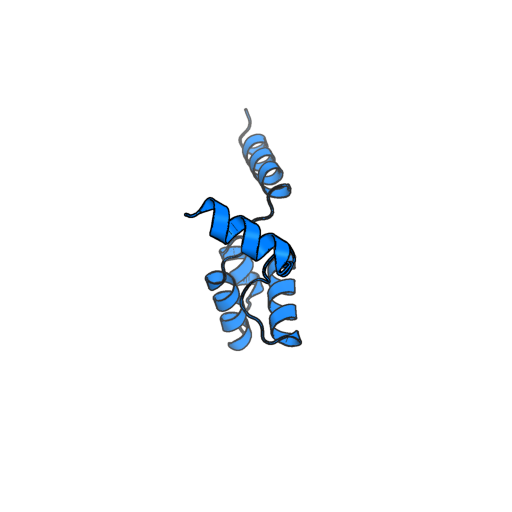CA . ILE A 1 79 ? 22.911 -3.819 -28.744 1.00 82.81 79 ILE A CA 1
ATOM 644 C C . ILE A 1 79 ? 22.943 -4.653 -30.025 1.00 82.81 79 ILE A C 1
ATOM 646 O O . ILE A 1 79 ? 22.677 -5.858 -29.980 1.00 82.81 79 ILE A O 1
ATOM 650 N N . THR A 1 80 ? 23.205 -4.015 -31.160 1.00 85.94 80 THR A N 1
ATOM 651 C CA . THR A 1 80 ? 23.421 -4.747 -32.413 1.00 85.94 80 THR A CA 1
ATOM 652 C C . THR A 1 80 ? 24.752 -5.496 -32.367 1.00 85.94 80 THR A C 1
ATOM 654 O O . THR A 1 80 ? 25.604 -5.222 -31.519 1.00 85.94 80 THR A O 1
ATOM 657 N N . GLU A 1 81 ? 24.932 -6.455 -33.275 1.00 81.69 81 GLU A N 1
ATOM 658 C CA . GLU A 1 81 ? 26.191 -7.197 -33.414 1.00 81.69 81 GLU A CA 1
ATOM 659 C C . GLU A 1 81 ? 27.371 -6.231 -33.644 1.00 81.69 81 GLU A C 1
ATOM 661 O O . GLU A 1 81 ? 28.354 -6.291 -32.908 1.00 81.69 81 GLU A O 1
ATOM 666 N N . ASP A 1 82 ? 27.197 -5.244 -34.533 1.00 84.44 82 ASP A N 1
ATOM 667 C CA . ASP A 1 82 ? 28.182 -4.188 -34.820 1.00 84.44 82 ASP A CA 1
ATOM 668 C C . ASP A 1 82 ? 28.543 -3.351 -33.576 1.00 84.44 82 ASP A C 1
ATOM 670 O O . ASP A 1 82 ? 29.710 -3.062 -33.306 1.00 84.44 82 ASP A O 1
ATOM 674 N N . GLU A 1 83 ? 27.545 -2.976 -32.766 1.00 85.00 83 GLU A N 1
ATOM 675 C CA . GLU A 1 83 ? 27.759 -2.240 -31.513 1.00 85.00 83 GLU A CA 1
ATOM 676 C C . GLU A 1 83 ? 28.513 -3.105 -30.485 1.00 85.00 83 GLU A C 1
ATOM 678 O O . GLU A 1 83 ? 29.346 -2.602 -29.726 1.00 85.00 83 GLU A O 1
ATOM 683 N N . ALA A 1 84 ? 28.252 -4.415 -30.464 1.00 87.38 84 ALA A N 1
ATOM 684 C CA . ALA A 1 84 ? 28.937 -5.363 -29.592 1.00 87.38 84 ALA A CA 1
ATOM 685 C C . ALA A 1 84 ? 30.385 -5.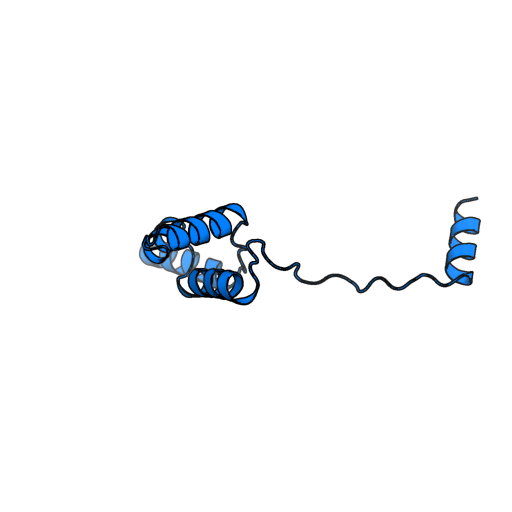638 -30.031 1.00 87.38 84 ALA A C 1
ATOM 687 O O . ALA A 1 84 ? 31.236 -5.888 -29.171 1.00 87.38 84 ALA A O 1
ATOM 688 N N . GLU A 1 85 ? 30.674 -5.614 -31.333 1.00 87.69 85 GLU A N 1
ATOM 689 C CA . GLU A 1 85 ? 32.034 -5.726 -31.869 1.00 87.69 85 GLU A CA 1
ATOM 690 C C . GLU A 1 85 ? 32.863 -4.482 -31.550 1.00 87.69 85 GLU A C 1
ATOM 692 O O . GLU A 1 85 ? 33.939 -4.621 -30.964 1.00 87.69 85 GLU A O 1
ATOM 697 N N . MET A 1 86 ? 32.323 -3.275 -31.765 1.00 86.31 86 MET A N 1
ATOM 698 C CA . MET A 1 86 ? 33.010 -2.032 -31.381 1.00 86.31 86 MET A CA 1
ATOM 699 C C . MET A 1 86 ? 33.404 -2.015 -29.895 1.00 86.31 86 MET A C 1
ATOM 701 O O . MET A 1 86 ? 34.520 -1.637 -29.544 1.00 86.31 86 MET A O 1
ATOM 705 N N . ILE A 1 87 ? 32.518 -2.461 -28.997 1.00 87.06 87 ILE A N 1
ATOM 706 C CA . ILE A 1 87 ? 32.812 -2.513 -27.554 1.00 87.06 87 ILE A CA 1
ATOM 707 C C . ILE A 1 87 ? 33.929 -3.517 -27.233 1.00 87.06 87 ILE A C 1
ATOM 709 O O . ILE A 1 87 ? 34.730 -3.267 -26.328 1.00 87.06 87 ILE A O 1
ATOM 713 N N . ARG A 1 88 ? 33.978 -4.662 -27.925 1.00 90.69 88 ARG A N 1
ATOM 714 C CA . ARG A 1 88 ? 35.037 -5.667 -27.731 1.00 90.69 88 ARG A CA 1
ATOM 715 C C . ARG A 1 88 ? 36.390 -5.130 -28.175 1.00 90.69 88 ARG A C 1
ATOM 717 O O . ARG A 1 88 ? 37.379 -5.359 -27.487 1.00 90.69 88 ARG A O 1
ATOM 724 N N . GLU A 1 89 ? 36.409 -4.394 -29.277 1.00 87.06 89 GLU A N 1
ATOM 725 C CA . GLU A 1 89 ? 37.622 -3.809 -29.834 1.00 87.06 89 GLU A CA 1
ATOM 726 C C . GLU A 1 89 ? 38.157 -2.654 -28.976 1.00 87.06 89 GLU A C 1
ATOM 728 O O . GLU A 1 89 ? 39.355 -2.585 -28.732 1.00 87.06 89 GLU A O 1
ATOM 733 N N . MET A 1 90 ? 37.278 -1.831 -28.390 1.00 77.81 90 MET A N 1
ATOM 734 C CA . MET A 1 90 ? 37.666 -0.775 -27.438 1.00 77.81 90 MET A CA 1
ATOM 735 C C . MET A 1 90 ? 38.227 -1.289 -26.101 1.00 77.81 90 MET A C 1
ATOM 737 O O . MET A 1 90 ? 38.840 -0.522 -25.361 1.00 77.81 90 MET A O 1
ATOM 741 N N . LYS A 1 91 ? 37.951 -2.545 -25.736 1.00 71.19 91 LYS A N 1
ATOM 742 C CA . LYS A 1 91 ? 38.412 -3.165 -24.479 1.00 71.19 91 LYS A CA 1
ATOM 743 C C . LYS A 1 91 ? 39.703 -3.971 -24.636 1.00 71.19 91 LYS A C 1
ATOM 745 O O . LYS A 1 91 ? 40.134 -4.593 -23.663 1.00 71.19 91 LYS A O 1
ATOM 750 N N . ARG A 1 92 ? 40.262 -4.000 -25.843 1.00 59.06 92 ARG A N 1
ATOM 751 C CA . ARG A 1 92 ? 41.534 -4.636 -26.172 1.00 59.06 92 ARG A CA 1
ATOM 752 C C . ARG A 1 92 ? 42.681 -3.646 -26.007 1.00 59.06 92 ARG A C 1
ATOM 754 O O . ARG A 1 92 ? 43.765 -4.119 -25.608 1.00 59.06 92 ARG A O 1
#